Protein AF-A0AAU3GDW7-F1 (afdb_monomer_lite)

Structure (mmCIF, N/CA/C/O backbone):
data_AF-A0AAU3GDW7-F1
#
_entry.id   AF-A0AAU3GDW7-F1
#
loop_
_atom_site.group_PDB
_atom_site.id
_atom_site.type_symbol
_atom_site.label_atom_id
_atom_site.label_alt_id
_atom_site.label_comp_id
_atom_site.label_asym_id
_atom_site.label_entity_id
_atom_site.label_seq_id
_atom_site.pdbx_PDB_ins_code
_atom_site.Cartn_x
_atom_site.Cartn_y
_atom_site.Cartn_z
_atom_site.occupancy
_atom_site.B_iso_or_equiv
_atom_site.auth_seq_id
_atom_site.auth_comp_id
_atom_site.auth_asym_id
_atom_site.auth_atom_id
_atom_site.pdbx_PDB_model_num
ATOM 1 N N . MET A 1 1 ? 4.882 -75.148 -28.871 1.00 39.72 1 MET A N 1
ATOM 2 C CA . MET A 1 1 ? 6.216 -75.761 -29.083 1.00 39.72 1 MET A CA 1
ATOM 3 C C . MET A 1 1 ? 7.244 -74.827 -28.443 1.00 39.72 1 MET A C 1
ATOM 5 O O . MET A 1 1 ? 7.381 -73.715 -28.913 1.00 39.72 1 MET A O 1
ATOM 9 N N . LYS A 1 2 ? 7.607 -75.048 -27.170 1.00 41.12 2 LYS A N 1
ATOM 10 C CA . LYS A 1 2 ? 8.943 -75.480 -26.689 1.00 41.12 2 LYS A CA 1
ATOM 11 C C . LYS A 1 2 ? 10.146 -74.847 -27.413 1.00 41.12 2 LYS A C 1
ATOM 13 O O . LYS A 1 2 ? 10.332 -75.160 -28.585 1.00 41.12 2 LYS A O 1
ATOM 18 N N . ARG A 1 3 ? 10.985 -74.138 -26.629 1.00 43.62 3 ARG A N 1
ATOM 19 C CA . ARG A 1 3 ? 12.474 -74.015 -26.636 1.00 43.62 3 ARG A CA 1
ATOM 20 C C . ARG A 1 3 ? 12.885 -72.558 -26.359 1.00 43.62 3 ARG A C 1
ATOM 22 O O . ARG A 1 3 ? 12.271 -71.675 -26.928 1.00 43.62 3 ARG A O 1
ATOM 29 N N . THR A 1 4 ? 13.893 -72.183 -25.578 1.00 45.06 4 THR A N 1
ATOM 30 C CA . THR A 1 4 ? 14.819 -72.819 -24.627 1.00 45.06 4 THR A CA 1
ATOM 31 C C . THR A 1 4 ? 15.520 -71.643 -23.924 1.00 45.06 4 THR A C 1
ATOM 33 O O . THR A 1 4 ? 15.803 -70.631 -24.557 1.00 45.06 4 THR A O 1
ATOM 36 N N . THR A 1 5 ? 15.780 -71.781 -22.629 1.00 44.84 5 THR A N 1
ATOM 37 C CA . THR A 1 5 ? 16.524 -70.867 -21.750 1.00 44.84 5 THR A CA 1
ATOM 38 C C . THR A 1 5 ? 17.959 -70.591 -22.222 1.00 44.84 5 THR A C 1
ATOM 40 O O . THR A 1 5 ? 18.663 -71.531 -22.582 1.00 44.84 5 THR A O 1
ATOM 43 N N . ILE A 1 6 ? 18.437 -69.347 -22.086 1.00 54.12 6 ILE A N 1
ATOM 44 C CA . ILE A 1 6 ? 19.864 -69.040 -21.881 1.00 54.12 6 ILE A CA 1
ATOM 45 C C . ILE A 1 6 ? 19.987 -68.147 -20.644 1.00 54.12 6 ILE A C 1
ATOM 47 O O . ILE A 1 6 ? 19.405 -67.068 -20.572 1.00 54.12 6 ILE A O 1
ATOM 51 N N . VAL A 1 7 ? 20.738 -68.652 -19.666 1.00 46.91 7 VAL A N 1
ATOM 52 C CA . VAL A 1 7 ? 21.249 -67.935 -18.498 1.00 46.91 7 VAL A CA 1
ATOM 53 C C . VAL A 1 7 ? 22.547 -67.254 -18.920 1.00 46.91 7 VAL A C 1
ATOM 55 O O . VAL A 1 7 ? 23.447 -67.927 -19.417 1.00 46.91 7 VAL A O 1
ATOM 58 N N . MET A 1 8 ? 22.671 -65.950 -18.680 1.00 56.84 8 MET A N 1
ATOM 59 C CA . MET A 1 8 ? 23.966 -65.276 -18.660 1.00 56.84 8 MET A CA 1
ATOM 60 C C . MET A 1 8 ? 24.020 -64.368 -17.434 1.00 56.84 8 MET A C 1
ATOM 62 O O . MET A 1 8 ? 23.318 -63.365 -17.344 1.00 56.84 8 MET 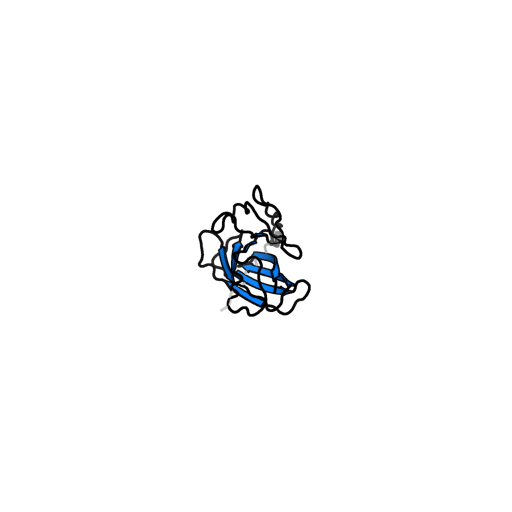A O 1
ATOM 66 N N . ALA A 1 9 ? 24.820 -64.795 -16.460 1.00 52.62 9 ALA A N 1
ATOM 67 C CA . ALA A 1 9 ? 25.168 -64.034 -15.275 1.00 52.62 9 ALA A CA 1
ATOM 68 C C . ALA A 1 9 ? 26.410 -63.186 -15.577 1.00 52.62 9 ALA A C 1
ATOM 70 O O . ALA A 1 9 ? 27.451 -63.730 -15.937 1.00 52.62 9 ALA A O 1
ATOM 71 N N . CYS A 1 10 ? 26.304 -61.874 -15.374 1.00 42.41 10 CYS A N 1
ATOM 72 C CA . CYS A 1 10 ? 27.439 -60.969 -15.224 1.00 42.41 10 CYS A CA 1
ATOM 73 C C . CYS A 1 10 ? 27.193 -60.105 -13.981 1.00 42.41 10 CYS A C 1
ATOM 75 O O . CYS A 1 10 ? 26.338 -59.224 -13.989 1.00 42.41 10 CYS A O 1
ATOM 77 N N . LEU A 1 11 ? 27.938 -60.379 -12.908 1.00 53.75 11 LEU A N 1
ATOM 78 C CA . LEU A 1 11 ? 28.176 -59.425 -11.825 1.00 53.75 11 LEU A CA 1
ATOM 79 C C . LEU A 1 11 ? 29.137 -58.348 -12.337 1.00 53.75 11 LEU A C 1
ATOM 81 O O . LEU A 1 11 ? 30.246 -58.729 -12.693 1.00 53.75 11 LEU A O 1
ATOM 85 N N . VAL A 1 12 ? 28.781 -57.058 -12.258 1.00 54.50 12 VAL A N 1
ATOM 86 C CA . VAL A 1 12 ? 29.719 -55.968 -11.911 1.00 54.50 12 VAL A CA 1
ATOM 87 C C . VAL A 1 12 ? 28.949 -54.809 -11.249 1.00 54.50 12 VAL A C 1
ATOM 89 O O . VAL A 1 12 ? 27.871 -54.416 -11.680 1.00 54.50 12 VAL A O 1
ATOM 92 N N . THR A 1 13 ? 29.538 -54.311 -10.167 1.00 57.62 13 THR A N 1
ATOM 93 C CA . THR A 1 13 ? 29.197 -53.199 -9.264 1.00 57.62 13 THR A CA 1
ATOM 94 C C . THR A 1 13 ? 29.062 -51.820 -9.927 1.00 57.62 13 THR A C 1
ATOM 96 O O . THR A 1 13 ? 29.908 -51.501 -10.756 1.00 57.62 13 THR A O 1
ATOM 99 N N . ALA A 1 14 ? 28.148 -50.953 -9.456 1.00 53.72 14 ALA A N 1
ATOM 100 C CA . ALA A 1 14 ? 28.343 -49.489 -9.438 1.00 53.72 14 ALA A CA 1
ATOM 101 C C . ALA A 1 14 ? 27.248 -48.730 -8.645 1.00 53.72 14 ALA A C 1
ATOM 103 O O . ALA A 1 14 ? 26.082 -48.733 -9.018 1.00 53.72 14 ALA A O 1
ATOM 104 N N . ALA A 1 15 ? 27.699 -48.086 -7.563 1.00 51.00 15 ALA A N 1
ATOM 105 C CA . ALA A 1 15 ? 27.324 -46.782 -7.002 1.00 51.00 15 ALA A CA 1
ATOM 106 C C . ALA A 1 15 ? 25.845 -46.354 -6.859 1.00 51.00 15 ALA A C 1
ATOM 108 O O . ALA A 1 15 ? 25.136 -46.068 -7.818 1.00 51.00 15 ALA A O 1
ATOM 109 N N . CYS A 1 16 ? 25.459 -46.123 -5.599 1.00 49.41 16 CYS A N 1
ATOM 110 C CA . CYS A 1 16 ? 24.369 -45.233 -5.214 1.00 49.41 16 CYS A CA 1
ATOM 111 C C . CYS A 1 16 ? 24.635 -43.810 -5.727 1.00 49.41 16 CYS A C 1
ATOM 113 O O . CYS A 1 16 ? 25.695 -43.240 -5.460 1.00 49.41 16 CYS A O 1
ATOM 115 N N . THR A 1 17 ? 23.658 -43.178 -6.369 1.00 56.94 17 THR A N 1
ATOM 116 C CA . THR A 1 17 ? 23.591 -41.712 -6.387 1.00 56.94 17 THR A CA 1
ATOM 117 C C . THR A 1 17 ? 22.130 -41.296 -6.366 1.00 56.94 17 THR A C 1
ATOM 119 O O . THR A 1 17 ? 21.453 -41.240 -7.387 1.00 56.94 17 THR A O 1
ATOM 122 N N . THR A 1 18 ? 21.615 -41.062 -5.163 1.00 62.34 18 THR A N 1
ATOM 123 C CA . THR A 1 18 ? 20.375 -40.314 -4.965 1.00 62.34 18 THR A CA 1
ATOM 124 C C . THR A 1 18 ? 20.647 -38.855 -5.336 1.00 62.34 18 THR A C 1
ATOM 126 O O . THR A 1 18 ? 21.546 -38.259 -4.736 1.00 62.34 18 THR A O 1
ATOM 129 N N . PRO A 1 19 ? 19.921 -38.251 -6.290 1.00 53.06 19 PRO A N 1
ATOM 130 C CA . PRO A 1 19 ? 20.005 -36.818 -6.501 1.00 53.06 19 PRO A CA 1
ATOM 131 C C . PRO A 1 19 ? 19.294 -36.129 -5.334 1.00 53.06 19 PRO A C 1
ATOM 133 O O . PRO A 1 19 ? 18.067 -36.108 -5.254 1.00 53.06 19 PRO A O 1
ATOM 136 N N . THR A 1 20 ? 20.072 -35.580 -4.405 1.00 51.97 20 THR A N 1
ATOM 137 C CA . THR A 1 20 ? 19.579 -34.575 -3.463 1.00 51.97 20 THR A CA 1
ATOM 138 C C . THR A 1 20 ? 19.279 -33.326 -4.282 1.00 51.97 20 THR A C 1
ATOM 140 O O . THR A 1 20 ? 20.183 -32.563 -4.614 1.00 51.97 20 THR A O 1
ATOM 143 N N . GLY A 1 21 ? 18.014 -33.155 -4.670 1.00 49.53 21 GLY A N 1
ATOM 144 C CA . GLY A 1 21 ? 17.516 -31.887 -5.186 1.00 49.53 21 GLY A CA 1
ATOM 145 C C . GLY A 1 21 ? 17.732 -30.828 -4.114 1.00 49.53 21 GLY A C 1
ATOM 146 O O . GLY A 1 21 ? 17.100 -30.874 -3.061 1.00 49.53 21 GLY A O 1
ATOM 147 N N . GLY A 1 22 ? 18.685 -29.931 -4.353 1.00 44.19 22 GLY A N 1
ATOM 148 C CA . GLY A 1 22 ? 18.908 -28.771 -3.510 1.00 44.19 22 GLY A CA 1
ATOM 149 C C . GLY A 1 22 ? 17.678 -27.880 -3.567 1.00 44.19 22 GLY A C 1
ATOM 150 O O . GLY A 1 22 ? 17.378 -27.294 -4.603 1.00 44.19 22 GLY A O 1
ATOM 151 N N . THR A 1 23 ? 16.963 -27.788 -2.453 1.00 48.97 23 THR A N 1
ATOM 152 C CA . THR A 1 23 ? 16.067 -26.670 -2.184 1.00 48.97 23 THR A CA 1
ATOM 153 C C . THR A 1 23 ? 16.944 -25.424 -2.086 1.00 48.97 23 THR A C 1
ATOM 155 O O . THR A 1 23 ? 17.602 -25.212 -1.067 1.00 48.97 23 THR A O 1
ATOM 158 N N . GLU A 1 24 ? 17.011 -24.625 -3.152 1.00 51.22 24 GLU A N 1
ATOM 159 C CA . GLU A 1 24 ? 17.528 -23.260 -3.066 1.00 51.22 24 GLU A CA 1
ATOM 160 C C . GLU A 1 24 ? 16.622 -22.485 -2.108 1.00 51.22 24 GLU A C 1
ATOM 162 O O . GLU A 1 24 ? 15.479 -22.147 -2.412 1.00 51.22 24 GLU A O 1
ATOM 167 N N . SER A 1 25 ? 17.128 -22.271 -0.896 1.00 64.69 25 SER A N 1
ATOM 168 C CA . SER A 1 25 ? 16.532 -21.353 0.064 1.00 64.69 25 SER A CA 1
ATOM 169 C C . SER A 1 25 ? 16.554 -19.951 -0.554 1.00 64.69 25 SER A C 1
ATOM 171 O O . SER A 1 25 ? 17.636 -19.508 -0.951 1.00 64.69 25 SER A O 1
ATOM 173 N N . PRO A 1 26 ? 15.422 -19.226 -0.627 1.00 53.41 26 PRO A N 1
ATOM 174 C CA . PRO A 1 26 ? 15.432 -17.847 -1.087 1.00 53.41 26 PRO A CA 1
ATOM 175 C C . PRO A 1 26 ? 16.379 -17.038 -0.197 1.00 53.41 26 PRO A C 1
ATOM 177 O O . PRO A 1 26 ? 16.262 -17.064 1.032 1.00 53.41 26 PRO A O 1
ATOM 180 N N . ALA A 1 27 ? 17.350 -16.360 -0.808 1.00 61.12 27 ALA A N 1
ATOM 181 C CA . ALA A 1 27 ? 18.222 -15.445 -0.090 1.00 61.12 27 ALA A CA 1
ATOM 182 C C . ALA A 1 27 ? 17.375 -14.312 0.527 1.00 61.12 27 ALA A C 1
ATOM 184 O O . ALA A 1 27 ? 16.446 -13.829 -0.127 1.00 61.12 27 ALA A O 1
ATOM 185 N N . PRO A 1 28 ? 17.672 -13.868 1.761 1.00 49.03 28 PRO A N 1
ATOM 186 C CA . PRO A 1 28 ? 16.981 -12.730 2.350 1.00 49.03 28 PRO A CA 1
ATOM 187 C C . PRO A 1 28 ? 17.207 -11.484 1.482 1.00 49.03 28 PRO A C 1
ATOM 189 O O . PRO A 1 28 ? 18.345 -11.131 1.165 1.00 49.03 28 PRO A O 1
ATOM 192 N N . ALA A 1 29 ? 16.116 -10.832 1.077 1.00 57.22 29 ALA A N 1
ATOM 193 C CA . ALA A 1 29 ? 16.173 -9.582 0.334 1.00 57.22 29 ALA A CA 1
ATOM 194 C C . ALA A 1 29 ? 16.854 -8.503 1.193 1.00 57.22 29 ALA A C 1
ATOM 196 O O . ALA A 1 29 ? 16.506 -8.311 2.359 1.00 57.22 29 ALA A O 1
ATOM 197 N N . LEU A 1 30 ? 17.843 -7.807 0.624 1.00 52.81 30 LEU A N 1
ATOM 198 C CA . LEU A 1 30 ? 18.465 -6.656 1.280 1.00 52.81 30 LEU A CA 1
ATOM 199 C C . LEU A 1 30 ? 17.416 -5.551 1.497 1.00 52.81 30 LEU A C 1
ATOM 201 O O . LEU A 1 30 ? 16.640 -5.280 0.569 1.00 52.81 30 LEU A O 1
ATOM 205 N N . PRO A 1 31 ? 17.428 -4.871 2.660 1.00 57.09 31 PRO A N 1
ATOM 206 C CA . PRO A 1 31 ? 16.509 -3.774 2.932 1.00 57.09 31 PRO A CA 1
ATOM 207 C C . PRO A 1 31 ? 16.672 -2.676 1.877 1.00 57.09 31 PRO A C 1
ATOM 209 O O . PRO A 1 31 ? 17.789 -2.300 1.509 1.00 57.09 31 PRO A O 1
ATOM 212 N N . ALA A 1 32 ? 15.551 -2.176 1.357 1.00 61.56 32 ALA A N 1
ATOM 213 C CA . ALA A 1 32 ? 15.560 -1.098 0.377 1.00 61.56 32 ALA A CA 1
ATOM 214 C C . ALA A 1 32 ? 16.162 0.177 0.992 1.00 61.56 32 ALA A C 1
ATOM 216 O O . ALA A 1 32 ? 15.743 0.630 2.055 1.00 61.56 32 ALA A O 1
ATOM 217 N N . THR A 1 33 ? 17.160 0.759 0.324 1.00 63.19 33 THR A N 1
ATOM 218 C CA . THR A 1 33 ? 17.766 2.023 0.756 1.00 63.19 33 THR A CA 1
ATOM 219 C C . THR A 1 33 ? 16.851 3.194 0.371 1.00 63.19 33 THR A C 1
ATOM 221 O O . THR A 1 33 ? 16.436 3.263 -0.791 1.00 63.19 33 THR A O 1
ATOM 224 N N . PRO A 1 34 ? 16.539 4.119 1.299 1.00 65.38 34 PRO A N 1
ATOM 225 C CA . PRO A 1 34 ? 15.810 5.345 0.983 1.00 65.38 34 PRO A CA 1
ATOM 226 C C . PRO A 1 34 ? 16.517 6.170 -0.099 1.00 65.38 34 PRO A C 1
ATOM 228 O O . PRO A 1 34 ? 17.746 6.150 -0.206 1.00 65.38 34 PRO A O 1
ATOM 231 N N . GLY A 1 35 ? 15.749 6.920 -0.891 1.00 71.81 35 GLY A N 1
ATOM 232 C CA . GLY A 1 35 ? 16.313 7.847 -1.870 1.00 71.81 35 GLY A CA 1
ATOM 233 C C . GLY A 1 35 ? 17.005 9.036 -1.197 1.00 71.81 35 GLY A C 1
ATOM 234 O O . GLY A 1 35 ? 16.700 9.400 -0.055 1.00 71.81 35 GLY A O 1
ATOM 235 N N . SER A 1 36 ? 17.946 9.663 -1.905 1.00 75.56 36 SER A N 1
ATOM 236 C CA . SER A 1 36 ? 18.646 10.860 -1.427 1.00 75.56 36 SER A CA 1
ATOM 237 C C . SER A 1 36 ? 17.657 11.947 -0.994 1.00 75.56 36 SER A C 1
ATOM 239 O O . SER A 1 36 ? 16.774 12.334 -1.757 1.00 75.56 36 SER A O 1
ATOM 241 N N . GLY A 1 37 ? 17.814 12.455 0.231 1.00 78.56 37 GLY A N 1
ATOM 242 C CA . GLY A 1 37 ? 16.941 13.496 0.783 1.00 78.56 37 GLY A CA 1
ATOM 243 C C . GLY A 1 37 ? 15.587 13.001 1.304 1.00 78.56 37 GLY A C 1
ATOM 244 O O . GLY A 1 37 ? 14.721 13.832 1.569 1.00 78.56 37 GLY A O 1
ATOM 245 N N . THR A 1 38 ? 15.388 11.684 1.459 1.00 86.19 38 THR A N 1
ATOM 246 C CA . THR A 1 38 ? 14.239 11.153 2.212 1.00 86.19 38 THR A CA 1
ATOM 247 C C . THR A 1 38 ? 14.351 11.558 3.676 1.00 86.19 38 THR A C 1
ATOM 249 O O . THR A 1 38 ? 15.390 11.347 4.302 1.00 86.19 38 THR A O 1
ATOM 252 N N . VAL A 1 39 ? 13.268 12.089 4.233 1.00 88.94 39 VAL A N 1
ATOM 253 C CA . VAL A 1 39 ? 13.142 12.371 5.665 1.00 88.94 39 VAL A CA 1
ATOM 254 C C . VAL A 1 39 ? 11.841 11.791 6.200 1.00 88.94 39 VAL A C 1
ATOM 256 O O . VAL A 1 39 ? 10.835 11.730 5.489 1.00 88.94 39 VAL A O 1
ATOM 259 N N . GLU A 1 40 ? 11.848 11.384 7.466 1.00 89.12 40 GLU A N 1
ATOM 260 C CA . GLU A 1 40 ? 10.604 11.094 8.174 1.00 89.12 40 GLU A CA 1
ATOM 261 C C . GLU A 1 40 ? 9.788 12.380 8.328 1.00 89.12 40 GLU A C 1
ATOM 263 O O . GLU A 1 40 ? 10.307 13.451 8.651 1.00 89.12 40 GLU A O 1
ATOM 268 N N . ALA A 1 41 ? 8.492 12.275 8.073 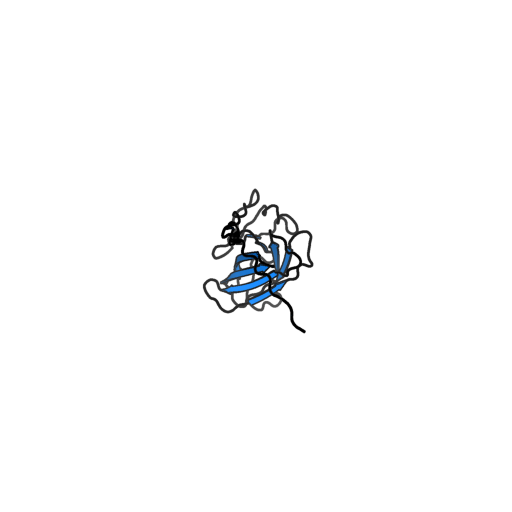1.00 87.19 41 ALA A N 1
ATOM 269 C CA . ALA A 1 41 ? 7.539 13.364 8.147 1.00 87.19 41 ALA A CA 1
ATOM 270 C C . ALA A 1 41 ? 6.476 13.061 9.212 1.00 87.19 41 ALA A C 1
ATOM 272 O O . ALA A 1 41 ? 6.241 11.915 9.584 1.00 87.19 41 ALA A O 1
ATOM 273 N N . GLN A 1 42 ? 5.783 14.095 9.693 1.00 84.00 42 GLN A N 1
ATOM 274 C CA . GLN A 1 42 ? 4.783 13.943 10.754 1.00 84.00 42 GLN A CA 1
ATOM 275 C C . GLN A 1 42 ? 3.632 13.013 10.346 1.00 84.00 42 GLN A C 1
ATOM 277 O O . GLN A 1 42 ? 2.843 13.348 9.461 1.00 84.00 42 GLN A O 1
ATOM 282 N N . GLY A 1 43 ? 3.484 11.878 11.018 1.00 88.25 43 GLY A N 1
ATOM 283 C CA . GLY A 1 43 ? 2.448 10.892 10.727 1.00 88.25 43 GLY A CA 1
ATOM 284 C C . GLY A 1 43 ? 3.008 9.478 10.781 1.00 88.25 43 GLY A C 1
ATOM 285 O O . GLY A 1 43 ? 4.045 9.243 11.391 1.00 88.25 43 GLY A O 1
ATOM 286 N N . GLY A 1 44 ? 2.308 8.549 10.138 1.00 91.31 44 GLY A N 1
ATOM 287 C CA . GLY A 1 44 ? 2.597 7.123 10.254 1.00 91.31 44 GLY A CA 1
ATOM 288 C C . GLY A 1 44 ? 2.003 6.520 11.519 1.00 91.31 44 GLY A C 1
ATOM 289 O O . GLY A 1 44 ? 1.399 7.208 12.351 1.00 91.31 44 GLY A O 1
ATOM 290 N N . CYS A 1 45 ? 2.125 5.208 11.628 1.00 95.88 45 CYS A N 1
ATOM 291 C CA . CYS A 1 45 ? 1.801 4.472 12.836 1.00 95.88 45 CYS A CA 1
ATOM 292 C C . CYS A 1 45 ? 2.520 3.129 12.832 1.00 95.88 45 CYS A C 1
ATOM 294 O O . CYS A 1 45 ? 3.032 2.691 11.804 1.00 95.88 45 CYS A O 1
ATOM 296 N N . GLY A 1 46 ? 2.538 2.484 13.997 1.00 94.25 46 GLY A N 1
ATOM 297 C CA . GLY A 1 46 ? 3.206 1.202 14.145 1.00 94.25 46 GLY A CA 1
ATOM 298 C C . GLY A 1 46 ? 4.673 1.299 13.749 1.00 94.25 46 GLY A C 1
ATOM 299 O O . GLY A 1 46 ? 5.366 2.201 14.218 1.00 94.25 46 GLY A O 1
ATOM 300 N N . ASP A 1 47 ? 5.107 0.393 12.879 1.00 91.81 47 ASP A N 1
ATOM 301 C CA . ASP A 1 47 ? 6.503 0.315 12.432 1.00 91.81 47 ASP A CA 1
ATOM 302 C C . ASP A 1 47 ? 6.732 1.020 11.081 1.00 91.81 47 ASP A C 1
ATOM 304 O O . ASP A 1 47 ? 7.797 0.897 10.478 1.00 91.81 47 ASP A O 1
ATOM 308 N N . THR A 1 48 ? 5.737 1.766 10.590 1.00 97.00 48 THR A N 1
ATOM 309 C CA . THR A 1 48 ? 5.778 2.434 9.286 1.00 97.00 48 THR A CA 1
ATOM 310 C C . THR A 1 48 ? 5.671 3.956 9.447 1.00 97.00 48 THR A C 1
ATOM 312 O O . THR A 1 48 ? 4.568 4.508 9.576 1.00 97.00 48 THR A O 1
ATOM 315 N N . PRO A 1 49 ? 6.805 4.680 9.413 1.00 96.00 49 PRO A N 1
ATOM 316 C CA . PRO A 1 49 ? 6.790 6.135 9.363 1.00 96.00 49 PRO A CA 1
ATOM 317 C C . PRO A 1 49 ? 6.302 6.621 7.993 1.00 96.00 49 PRO A C 1
ATOM 319 O O . PRO A 1 49 ? 6.572 6.010 6.958 1.00 96.00 49 PRO A O 1
ATOM 322 N N . VAL A 1 50 ? 5.624 7.771 7.970 1.00 97.00 50 VAL A N 1
ATOM 323 C CA . VAL A 1 50 ? 5.383 8.479 6.705 1.00 97.00 50 VAL A CA 1
ATOM 324 C C . VAL A 1 50 ? 6.641 9.249 6.338 1.00 97.00 50 VAL A C 1
ATOM 326 O O . VAL A 1 50 ? 7.182 9.995 7.148 1.00 97.00 50 VAL A O 1
ATOM 329 N N . GLN A 1 51 ? 7.071 9.113 5.095 1.00 96.44 51 GLN A N 1
ATOM 330 C CA . GLN A 1 51 ? 8.257 9.737 4.536 1.00 96.44 51 GLN A CA 1
ATOM 331 C C . GLN A 1 51 ? 7.884 10.854 3.553 1.00 96.44 51 GLN A C 1
ATOM 333 O O . GLN A 1 51 ? 6.789 10.893 2.981 1.00 96.44 51 GLN A O 1
ATOM 338 N N . ALA A 1 52 ? 8.803 11.799 3.385 1.00 93.69 52 ALA A N 1
ATOM 339 C CA . ALA A 1 52 ? 8.744 12.860 2.389 1.00 93.69 52 ALA A CA 1
ATOM 340 C C . ALA A 1 52 ? 10.115 13.027 1.719 1.00 93.69 52 ALA A C 1
ATOM 342 O O . ALA A 1 52 ? 11.138 12.610 2.264 1.00 93.69 52 ALA A O 1
ATOM 343 N N . GLY A 1 53 ? 10.139 13.667 0.549 1.00 91.38 53 GLY A N 1
ATOM 344 C CA . GLY A 1 53 ? 11.359 13.869 -0.232 1.00 91.38 53 GLY A CA 1
ATOM 345 C C . GLY A 1 53 ? 11.500 12.858 -1.367 1.00 91.38 53 GLY A C 1
ATOM 346 O O . GLY A 1 53 ? 10.508 12.487 -1.994 1.00 91.38 53 GLY A O 1
ATOM 347 N N . GLY A 1 54 ? 12.741 12.472 -1.669 1.00 92.56 54 GLY A N 1
ATOM 348 C CA . GLY A 1 54 ? 13.067 11.610 -2.803 1.00 92.56 54 GLY A CA 1
ATOM 349 C C . GLY A 1 54 ? 12.764 10.132 -2.527 1.00 92.56 54 GLY A C 1
ATOM 350 O O . GLY A 1 54 ? 13.496 9.533 -1.748 1.00 92.56 54 GLY A O 1
ATOM 351 N N . PRO A 1 55 ? 11.758 9.510 -3.163 1.00 94.50 55 PRO A N 1
ATOM 352 C CA . PRO A 1 55 ? 11.495 8.072 -3.030 1.00 94.50 55 PRO A CA 1
ATOM 353 C C . PRO A 1 55 ? 12.687 7.229 -3.531 1.00 94.50 55 PRO A C 1
ATOM 355 O O . PRO A 1 55 ? 13.556 7.736 -4.251 1.00 94.50 55 PRO A O 1
ATOM 358 N N . PRO A 1 56 ? 12.734 5.921 -3.220 1.00 94.25 56 PRO A N 1
ATOM 359 C CA . PRO A 1 56 ? 13.637 4.994 -3.894 1.00 94.25 56 PRO A CA 1
ATOM 360 C C . PRO A 1 56 ? 13.515 5.084 -5.422 1.00 94.25 56 PRO A C 1
ATOM 362 O O . PRO A 1 56 ? 12.421 5.266 -5.956 1.00 94.25 56 PRO A O 1
ATOM 365 N N . ALA A 1 57 ? 14.628 4.898 -6.138 1.00 93.88 57 ALA A N 1
ATOM 366 C CA . ALA A 1 57 ? 14.690 5.114 -7.589 1.00 93.88 57 ALA A CA 1
ATOM 367 C C . ALA A 1 57 ? 13.654 4.300 -8.392 1.00 93.88 57 ALA A C 1
ATOM 369 O O . ALA A 1 57 ? 13.104 4.802 -9.365 1.00 93.88 57 ALA A O 1
ATOM 370 N N . TRP A 1 58 ? 13.340 3.075 -7.957 1.00 94.00 58 TRP A N 1
ATOM 371 C CA . TRP A 1 58 ? 12.347 2.199 -8.597 1.00 94.00 58 TRP A CA 1
ATOM 372 C C . TRP A 1 58 ? 10.897 2.692 -8.456 1.00 94.00 58 TRP A C 1
ATOM 374 O O . TRP A 1 58 ? 10.015 2.207 -9.157 1.00 94.00 58 TRP A O 1
ATOM 384 N N . ALA A 1 59 ? 10.654 3.661 -7.572 1.00 95.62 59 ALA A N 1
ATOM 385 C CA . ALA A 1 59 ? 9.354 4.276 -7.333 1.00 95.62 59 ALA A CA 1
ATOM 386 C C . ALA A 1 59 ? 9.348 5.783 -7.634 1.00 95.62 59 ALA A C 1
ATOM 388 O O . ALA A 1 59 ? 8.426 6.477 -7.222 1.00 95.62 59 ALA A O 1
ATOM 389 N N . ALA A 1 60 ? 10.362 6.320 -8.319 1.00 93.75 60 ALA A N 1
ATOM 390 C CA . ALA A 1 60 ? 10.548 7.768 -8.462 1.00 93.75 60 ALA A CA 1
ATOM 391 C C . ALA A 1 60 ? 9.603 8.464 -9.458 1.00 93.75 60 ALA A C 1
ATOM 393 O O . ALA A 1 60 ? 9.572 9.694 -9.527 1.00 93.75 60 ALA A O 1
ATOM 394 N N . GLU A 1 61 ? 8.832 7.696 -10.222 1.00 91.75 61 GLU A N 1
ATOM 395 C CA . GLU A 1 61 ? 7.921 8.205 -11.245 1.00 91.75 61 GLU A CA 1
ATOM 396 C C . GLU A 1 61 ? 6.481 8.365 -10.712 1.00 91.75 61 GLU A C 1
ATOM 398 O O . GLU A 1 61 ? 6.181 8.061 -9.559 1.00 91.75 61 GLU A O 1
ATOM 403 N N . ASN A 1 62 ? 5.579 8.868 -11.562 1.00 93.38 62 ASN A N 1
ATOM 404 C CA . ASN A 1 62 ? 4.125 9.009 -11.362 1.00 93.38 62 ASN A CA 1
ATOM 405 C C . ASN A 1 62 ? 3.623 9.921 -10.221 1.00 93.38 62 ASN A C 1
ATOM 407 O O . ASN A 1 62 ? 2.540 10.489 -10.358 1.00 93.38 62 ASN A O 1
ATOM 411 N N . ALA A 1 63 ? 4.356 10.094 -9.119 1.00 93.31 63 ALA A N 1
ATOM 412 C CA . ALA A 1 63 ? 3.908 10.883 -7.966 1.00 93.31 63 ALA A CA 1
ATOM 413 C C . ALA A 1 63 ? 5.028 11.685 -7.257 1.00 93.31 63 ALA A C 1
ATOM 415 O O . ALA A 1 63 ? 5.070 11.710 -6.022 1.00 93.31 63 ALA A O 1
ATOM 416 N N . PRO A 1 64 ? 5.930 12.377 -7.986 1.00 89.25 64 PRO A N 1
ATOM 417 C CA . PRO A 1 64 ? 7.038 13.109 -7.372 1.00 89.25 64 PRO A CA 1
ATOM 418 C C . PRO A 1 64 ? 6.545 14.141 -6.347 1.00 89.25 64 PRO A C 1
ATOM 420 O O . PRO A 1 64 ? 5.558 14.841 -6.570 1.00 89.25 64 PRO A O 1
ATOM 423 N N . GLY A 1 65 ? 7.238 14.233 -5.209 1.00 91.12 65 GLY A N 1
ATOM 424 C CA . GLY A 1 65 ? 6.890 15.146 -4.112 1.00 91.12 65 GLY A CA 1
ATOM 425 C C . GLY A 1 65 ? 5.700 14.703 -3.251 1.00 91.12 65 GLY A C 1
ATOM 426 O O . GLY A 1 65 ? 5.410 15.351 -2.245 1.00 91.12 65 GLY A O 1
ATOM 427 N N . THR A 1 66 ? 5.033 13.599 -3.599 1.00 95.69 66 THR A N 1
ATOM 428 C CA . THR A 1 66 ? 3.961 13.023 -2.780 1.00 95.69 66 THR A CA 1
ATOM 429 C C . THR A 1 66 ? 4.563 12.301 -1.582 1.00 95.69 66 THR A C 1
ATOM 431 O O . THR A 1 66 ? 5.575 11.610 -1.700 1.00 95.69 66 THR A O 1
ATOM 434 N N . ARG A 1 67 ? 3.936 12.451 -0.412 1.00 96.69 67 ARG A N 1
ATOM 435 C CA . ARG A 1 67 ? 4.333 11.713 0.790 1.00 96.69 67 ARG A CA 1
ATOM 436 C C . ARG A 1 67 ? 4.066 10.229 0.596 1.00 96.69 67 ARG A C 1
ATOM 438 O O . ARG A 1 67 ? 3.084 9.847 -0.042 1.00 96.69 67 ARG A O 1
ATOM 445 N N . PHE A 1 68 ? 4.926 9.398 1.154 1.00 97.44 68 PHE A N 1
ATOM 446 C CA . PHE A 1 68 ? 4.852 7.963 0.938 1.00 97.44 68 PHE A CA 1
ATOM 447 C C . PHE A 1 68 ? 5.164 7.179 2.201 1.00 97.44 68 PHE A C 1
ATOM 449 O O . PHE A 1 68 ? 5.683 7.711 3.178 1.00 97.44 68 PHE A O 1
ATOM 456 N N . VAL A 1 69 ? 4.835 5.900 2.167 1.00 97.62 69 VAL A N 1
ATOM 457 C CA . VAL A 1 69 ? 5.274 4.903 3.139 1.00 97.62 69 VAL A CA 1
ATOM 458 C C . VAL A 1 69 ? 6.068 3.838 2.409 1.00 97.62 69 VAL A C 1
ATOM 460 O O . VAL A 1 69 ? 5.741 3.499 1.271 1.00 97.62 69 VAL A O 1
ATOM 463 N N . LEU A 1 70 ? 7.099 3.315 3.058 1.00 97.56 70 LEU A N 1
ATOM 464 C CA . LEU A 1 70 ? 7.852 2.167 2.575 1.00 97.56 70 LEU A CA 1
ATOM 465 C C . LEU A 1 70 ? 7.466 0.956 3.422 1.00 97.56 70 LEU A C 1
ATOM 467 O O . LEU A 1 70 ? 7.429 1.051 4.649 1.00 97.56 70 LEU A O 1
ATOM 471 N N . GLY A 1 71 ? 7.149 -0.150 2.758 1.00 97.69 71 GLY A N 1
ATOM 472 C CA . GLY A 1 71 ? 6.838 -1.406 3.418 1.00 97.69 71 GLY A CA 1
ATOM 473 C C . GLY A 1 71 ? 8.017 -1.953 4.207 1.00 97.69 71 GLY A C 1
ATOM 474 O O . GLY A 1 71 ? 9.179 -1.628 3.942 1.00 97.69 71 GLY A O 1
ATOM 475 N N . ARG A 1 72 ? 7.701 -2.762 5.216 1.00 97.00 72 ARG A N 1
ATOM 476 C CA . ARG A 1 72 ? 8.666 -3.326 6.158 1.00 97.00 72 ARG A CA 1
ATOM 477 C C . ARG A 1 72 ? 9.728 -4.157 5.445 1.00 97.00 72 ARG A C 1
ATOM 479 O O . ARG A 1 72 ? 10.893 -4.119 5.837 1.00 97.00 72 ARG A O 1
ATOM 486 N N . GLU A 1 73 ? 9.345 -4.882 4.399 1.00 95.94 73 GLU A N 1
ATOM 487 C CA . GLU A 1 73 ? 10.269 -5.673 3.588 1.00 95.94 73 GLU A CA 1
ATOM 488 C C . GLU A 1 73 ? 10.943 -4.841 2.472 1.00 95.94 73 GLU A C 1
ATOM 490 O O . GLU A 1 73 ? 11.902 -5.297 1.846 1.00 95.94 73 GLU A O 1
ATOM 495 N N . GLY A 1 74 ? 10.498 -3.600 2.238 1.00 96.31 74 GLY A N 1
ATOM 496 C CA . GLY A 1 74 ? 11.060 -2.680 1.242 1.00 96.31 74 GLY A CA 1
ATOM 497 C C . GLY A 1 74 ? 10.747 -3.060 -0.211 1.00 96.31 74 GLY A C 1
ATOM 498 O O . GLY A 1 74 ? 11.438 -2.621 -1.137 1.00 96.31 74 GLY A O 1
ATOM 499 N N . ASN A 1 75 ? 9.729 -3.892 -0.412 1.00 97.94 75 ASN A N 1
ATOM 500 C CA . ASN A 1 75 ? 9.252 -4.377 -1.701 1.00 97.94 75 ASN A CA 1
ATOM 501 C C . ASN A 1 75 ? 8.033 -3.602 -2.214 1.00 97.94 75 ASN A C 1
ATOM 503 O O . ASN A 1 75 ? 7.737 -3.691 -3.402 1.00 97.94 75 ASN A O 1
ATOM 507 N N . ALA A 1 76 ? 7.349 -2.845 -1.359 1.00 98.38 76 ALA A N 1
ATOM 508 C CA . ALA A 1 76 ? 6.209 -2.011 -1.694 1.00 98.38 76 ALA A CA 1
ATOM 509 C C . ALA A 1 76 ? 6.388 -0.586 -1.160 1.00 98.38 76 ALA A C 1
ATOM 511 O O . ALA A 1 76 ? 6.905 -0.363 -0.066 1.00 98.38 76 ALA A O 1
ATOM 512 N N . LEU A 1 77 ? 5.932 0.393 -1.935 1.00 98.31 77 LEU A N 1
ATOM 513 C CA . LEU A 1 77 ? 5.857 1.796 -1.541 1.00 98.31 77 LEU A CA 1
ATOM 514 C C . LEU A 1 77 ? 4.448 2.300 -1.816 1.00 98.31 77 LEU A C 1
ATOM 516 O O . LEU A 1 77 ? 3.924 2.106 -2.907 1.00 98.31 77 LEU A O 1
ATOM 520 N N . GLY A 1 78 ? 3.831 2.957 -0.842 1.00 98.00 78 GLY A N 1
ATOM 521 C CA . GLY A 1 78 ? 2.509 3.556 -0.998 1.00 98.00 78 GLY A CA 1
ATOM 522 C C . GLY A 1 78 ? 2.603 5.070 -1.050 1.00 98.00 78 GLY A C 1
ATOM 523 O O . GLY A 1 78 ? 2.882 5.688 -0.027 1.00 98.00 78 GLY A O 1
ATOM 524 N N . TYR A 1 79 ? 2.327 5.684 -2.200 1.00 97.88 79 TYR A N 1
ATOM 525 C CA . TYR A 1 79 ? 2.113 7.131 -2.262 1.00 97.88 79 TYR A CA 1
ATOM 526 C C . TYR A 1 79 ? 0.736 7.488 -1.724 1.00 97.88 79 TYR A C 1
ATOM 528 O O . TYR A 1 79 ? -0.281 6.998 -2.223 1.00 97.88 79 TYR A O 1
ATOM 536 N N . LEU A 1 80 ? 0.701 8.382 -0.742 1.00 96.38 80 LEU A N 1
ATOM 537 C CA . LEU A 1 80 ? -0.510 8.791 -0.046 1.00 96.38 80 LEU A CA 1
ATOM 538 C C . LEU A 1 80 ? -1.136 9.999 -0.756 1.00 96.38 80 LEU A C 1
ATOM 540 O O . LEU A 1 80 ? -0.835 11.149 -0.443 1.00 96.38 80 LEU A O 1
ATOM 544 N N . PHE A 1 81 ? -2.019 9.743 -1.725 1.00 93.56 81 PHE A N 1
ATOM 545 C CA . PHE A 1 81 ? -2.809 10.803 -2.373 1.00 93.56 81 PHE A CA 1
ATOM 546 C C . PHE A 1 81 ? -3.920 11.331 -1.459 1.00 93.56 81 PHE A C 1
ATOM 548 O O . PHE A 1 81 ? -4.357 12.471 -1.604 1.00 93.56 81 PHE A O 1
ATOM 555 N N . ALA A 1 82 ? -4.363 10.504 -0.512 1.00 89.81 82 ALA A N 1
ATOM 556 C CA . ALA A 1 82 ? -5.131 10.928 0.645 1.00 89.81 82 ALA A CA 1
ATOM 557 C C . ALA A 1 82 ? -4.218 10.924 1.884 1.00 89.81 82 ALA A C 1
ATOM 559 O O . ALA A 1 82 ? -3.845 9.864 2.378 1.00 89.81 82 ALA A O 1
ATOM 560 N N . ASP A 1 83 ? -3.868 12.110 2.388 1.00 87.50 83 ASP A N 1
ATOM 561 C CA . ASP A 1 83 ? -3.120 12.285 3.637 1.00 87.50 83 ASP A CA 1
ATOM 562 C C . ASP A 1 83 ? -3.736 13.442 4.457 1.00 87.50 83 ASP A C 1
ATOM 564 O O . ASP A 1 83 ? -3.696 14.594 4.014 1.00 87.50 83 ASP A O 1
ATOM 568 N N . PRO A 1 84 ? -4.356 13.178 5.626 1.00 90.38 84 PRO A N 1
ATOM 569 C CA . PRO A 1 84 ? -4.473 11.873 6.278 1.00 90.38 84 PRO A CA 1
ATOM 570 C C . PRO A 1 84 ? -5.514 10.956 5.615 1.00 90.38 84 PRO A C 1
ATOM 572 O O . PRO A 1 84 ? -6.525 11.429 5.088 1.00 90.38 84 PRO A O 1
ATOM 575 N N . LEU A 1 85 ? -5.309 9.641 5.748 1.00 93.31 85 LEU A N 1
ATOM 576 C CA . LEU A 1 85 ? -6.328 8.626 5.464 1.00 93.31 85 LEU A CA 1
ATOM 577 C C . LEU A 1 85 ? -7.471 8.724 6.491 1.00 93.31 85 LEU A C 1
ATOM 579 O O . LEU A 1 85 ? -7.243 9.056 7.660 1.00 93.31 85 LEU A O 1
ATOM 583 N N . ARG A 1 86 ? -8.709 8.446 6.070 1.00 92.69 86 ARG A N 1
ATOM 584 C CA . ARG A 1 86 ? -9.929 8.612 6.882 1.00 92.69 86 ARG A CA 1
ATOM 585 C C . ARG A 1 86 ? -10.739 7.328 6.954 1.00 92.69 86 ARG A C 1
ATOM 587 O O . ARG A 1 86 ? -11.053 6.735 5.930 1.00 92.69 86 ARG A O 1
ATOM 594 N N . ALA A 1 87 ? -11.085 6.905 8.158 1.00 92.19 87 ALA A N 1
ATOM 595 C CA . ALA A 1 87 ? -11.936 5.755 8.405 1.00 92.19 87 ALA A CA 1
ATOM 596 C C . ALA A 1 87 ? -13.426 6.091 8.250 1.00 92.19 87 ALA A C 1
ATOM 598 O O . ALA A 1 87 ? -13.845 7.248 8.300 1.00 92.19 87 ALA A O 1
ATOM 599 N N . GLY A 1 88 ? -14.232 5.037 8.153 1.00 86.00 88 GLY A N 1
ATOM 600 C CA . GLY A 1 88 ? -15.686 5.106 8.168 1.00 86.00 88 GLY A CA 1
ATOM 601 C C . GLY A 1 88 ? -16.310 5.400 6.803 1.00 86.00 88 GLY A C 1
ATOM 602 O O . GLY A 1 88 ? -15.645 5.513 5.777 1.00 86.00 88 GLY A O 1
ATOM 603 N N . LYS A 1 89 ? -17.642 5.519 6.791 1.00 66.12 89 LYS A N 1
ATOM 604 C CA . LYS A 1 89 ? -18.411 5.896 5.599 1.00 66.12 89 LYS A CA 1
ATOM 605 C C . LYS A 1 89 ? -18.439 7.413 5.454 1.00 66.12 89 LYS A C 1
ATOM 607 O O . LYS A 1 89 ? -19.465 8.039 5.720 1.00 66.12 89 LYS A O 1
ATOM 612 N N . ALA A 1 90 ? -17.330 8.024 5.046 1.00 58.28 90 ALA A N 1
ATOM 613 C CA . ALA A 1 90 ? -17.448 9.376 4.516 1.00 58.28 90 ALA A CA 1
ATOM 614 C C . ALA A 1 90 ? -18.376 9.344 3.279 1.00 58.28 90 ALA A C 1
ATOM 616 O O . ALA A 1 90 ? -18.601 8.301 2.662 1.00 58.28 90 ALA A O 1
ATOM 617 N N . THR A 1 91 ? -18.939 10.479 2.890 1.00 58.50 91 THR A N 1
ATOM 618 C CA . THR A 1 91 ? -19.711 10.581 1.641 1.00 58.50 91 THR A CA 1
ATOM 619 C C . THR A 1 91 ? -18.812 10.562 0.395 1.00 58.50 91 THR A C 1
ATOM 621 O O . THR A 1 91 ? -19.326 10.514 -0.717 1.00 58.50 91 THR A O 1
ATOM 624 N N . ASN A 1 92 ? -17.480 10.577 0.583 1.00 55.75 92 ASN A N 1
ATOM 625 C CA . ASN A 1 92 ? -16.461 10.441 -0.461 1.00 55.75 92 ASN A CA 1
ATOM 626 C C . ASN A 1 92 ? -15.064 10.001 0.076 1.00 55.75 92 ASN A C 1
ATOM 628 O O . ASN A 1 92 ? -14.095 10.745 -0.101 1.00 55.75 92 ASN A O 1
ATOM 632 N N . PRO A 1 93 ? -14.887 8.866 0.785 1.00 61.69 93 PRO A N 1
ATOM 633 C CA . PRO A 1 93 ? -13.561 8.365 1.081 1.00 61.69 93 PRO A CA 1
ATOM 634 C C . PRO A 1 93 ? -13.108 7.605 -0.161 1.00 61.69 93 PRO A C 1
ATOM 636 O O . PRO A 1 93 ? -13.576 6.519 -0.464 1.00 61.69 93 PRO A O 1
ATOM 639 N N . SER A 1 94 ? -12.221 8.218 -0.928 1.00 75.00 94 SER A N 1
ATOM 640 C CA . SER A 1 94 ? -11.281 7.440 -1.716 1.00 75.00 94 SER A CA 1
ATOM 641 C C . SER A 1 94 ? -9.954 7.629 -1.013 1.00 75.00 94 SER A C 1
ATOM 643 O O . SER A 1 94 ? -9.230 8.577 -1.323 1.00 75.00 94 SER A O 1
ATOM 645 N N . ASN A 1 95 ? -9.659 6.768 -0.035 1.00 90.75 95 ASN A N 1
ATO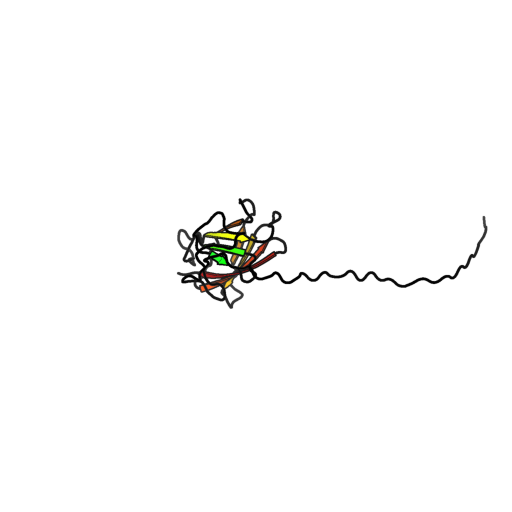M 646 C CA . ASN A 1 95 ? -8.335 6.664 0.576 1.00 90.75 95 ASN A CA 1
ATOM 647 C C . ASN A 1 95 ? -7.337 6.177 -0.476 1.00 90.75 95 ASN A C 1
ATOM 649 O O . ASN A 1 95 ? -6.979 5.000 -0.539 1.00 90.75 95 ASN A O 1
ATOM 653 N N . LYS A 1 96 ? -6.984 7.091 -1.383 1.00 93.62 96 LYS A N 1
ATOM 654 C CA . LYS A 1 96 ? -6.240 6.783 -2.588 1.00 93.62 96 LYS A CA 1
ATOM 655 C C . LYS A 1 96 ? -4.784 6.585 -2.222 1.00 93.62 96 LYS A C 1
ATOM 657 O O . LYS A 1 96 ? -4.124 7.506 -1.734 1.00 93.62 96 LYS A O 1
ATOM 662 N N . ILE A 1 97 ? -4.301 5.392 -2.523 1.00 96.81 97 ILE A N 1
ATOM 663 C CA . ILE A 1 97 ? -2.906 5.014 -2.374 1.00 96.81 97 ILE A CA 1
ATOM 664 C C . ILE A 1 97 ? -2.448 4.502 -3.734 1.00 96.81 97 ILE A C 1
ATOM 666 O O . ILE A 1 97 ? -3.111 3.660 -4.343 1.00 96.81 97 ILE A O 1
ATOM 670 N N . LEU A 1 98 ? -1.348 5.032 -4.255 1.00 97.69 98 LEU A N 1
ATOM 671 C CA . LEU A 1 98 ? -0.694 4.425 -5.411 1.00 97.69 98 LEU A CA 1
ATOM 672 C C . LEU A 1 98 ? 0.395 3.506 -4.882 1.00 97.69 98 LEU A C 1
ATOM 674 O O . LEU A 1 98 ? 1.408 3.986 -4.373 1.00 97.69 98 LEU A O 1
ATOM 678 N N . TRP A 1 99 ? 0.164 2.203 -4.987 1.00 98.44 99 TRP A N 1
ATOM 679 C CA . TRP A 1 99 ? 1.165 1.214 -4.626 1.00 98.44 99 TRP A CA 1
ATOM 680 C C . TRP A 1 99 ? 2.143 1.050 -5.774 1.00 98.44 99 TRP A C 1
ATOM 682 O O . TRP A 1 99 ? 1.742 0.742 -6.890 1.00 98.44 99 TRP A O 1
ATOM 692 N N . TYR A 1 100 ? 3.415 1.244 -5.490 1.00 98.31 100 TYR A N 1
ATOM 693 C CA . TYR A 1 100 ? 4.523 0.741 -6.274 1.00 98.31 100 TYR A CA 1
ATOM 694 C C . TYR A 1 100 ? 4.980 -0.579 -5.675 1.00 98.31 100 TYR A C 1
ATOM 696 O O . TYR A 1 100 ? 5.062 -0.698 -4.452 1.00 98.31 100 TYR A O 1
ATOM 704 N N . VAL A 1 101 ? 5.345 -1.533 -6.522 1.00 98.38 101 VAL A N 1
ATOM 705 C CA . VAL A 1 101 ? 6.071 -2.731 -6.107 1.00 98.38 101 VAL A CA 1
ATOM 706 C C . VAL A 1 101 ? 7.437 -2.767 -6.777 1.00 98.38 101 VAL A C 1
ATOM 708 O O . VAL A 1 101 ? 7.610 -2.346 -7.913 1.00 98.38 101 VAL A O 1
ATOM 711 N N . ARG A 1 102 ? 8.450 -3.217 -6.049 1.00 97.38 102 ARG A N 1
ATOM 712 C CA . ARG A 1 102 ? 9.832 -3.274 -6.533 1.00 97.38 102 ARG A CA 1
ATOM 713 C C . ARG A 1 102 ? 10.075 -4.484 -7.431 1.00 97.38 102 ARG A C 1
ATOM 715 O O . ARG A 1 102 ? 10.928 -4.435 -8.314 1.00 97.38 102 ARG A O 1
ATOM 722 N N . LEU A 1 103 ? 9.385 -5.582 -7.136 1.00 97.25 103 LEU A N 1
ATOM 723 C CA . LEU A 1 103 ? 9.524 -6.864 -7.821 1.00 97.25 103 LEU A CA 1
ATOM 724 C C . LEU A 1 103 ? 8.457 -6.980 -8.919 1.00 97.25 103 LEU A C 1
ATOM 726 O O . LEU A 1 103 ? 7.354 -6.470 -8.701 1.00 97.25 103 LEU A O 1
ATOM 730 N N . PRO A 1 104 ? 8.756 -7.645 -10.053 1.00 96.31 104 PRO A N 1
ATOM 731 C CA . PRO A 1 104 ? 7.845 -7.739 -11.191 1.00 96.31 104 PRO A CA 1
ATOM 732 C C . PRO A 1 104 ? 6.428 -8.168 -10.804 1.00 96.31 104 PRO A C 1
ATOM 734 O O . PRO A 1 104 ? 6.227 -9.028 -9.942 1.00 96.31 104 PRO A O 1
ATOM 737 N N . ARG A 1 105 ? 5.434 -7.552 -11.450 1.00 95.75 105 ARG A N 1
ATOM 738 C CA . ARG A 1 105 ? 4.021 -7.913 -11.271 1.00 95.75 105 ARG A CA 1
ATOM 739 C C . ARG A 1 105 ? 3.646 -9.176 -12.032 1.00 95.75 105 ARG A C 1
ATOM 741 O O . ARG A 1 105 ? 2.758 -9.887 -11.584 1.00 95.75 105 ARG A O 1
ATOM 748 N N . ASP A 1 106 ? 4.279 -9.425 -13.180 1.00 95.06 106 ASP A N 1
ATOM 749 C CA . ASP A 1 106 ? 4.035 -10.579 -14.061 1.00 95.06 106 ASP A CA 1
ATOM 750 C C . ASP A 1 106 ? 2.545 -10.872 -14.308 1.00 95.06 106 ASP A C 1
ATOM 752 O O . ASP A 1 106 ? 2.089 -12.012 -14.257 1.00 95.06 106 ASP A O 1
ATOM 756 N N . SER A 1 107 ? 1.769 -9.817 -14.564 1.00 95.12 107 SER A N 1
ATOM 757 C CA . SER A 1 107 ? 0.316 -9.891 -14.766 1.00 95.12 107 SER A CA 1
ATOM 758 C C . SER A 1 107 ? -0.517 -10.352 -13.570 1.00 95.12 107 SER A C 1
ATOM 760 O O . SER A 1 107 ? -1.674 -10.745 -13.719 1.00 95.12 107 SER A O 1
ATOM 762 N N . GLN A 1 108 ? 0.042 -10.257 -12.366 1.00 98.31 108 GLN A N 1
ATOM 763 C CA . GLN A 1 108 ? -0.652 -10.563 -11.126 1.00 98.31 108 GLN A CA 1
ATOM 764 C C . GLN A 1 108 ? -1.288 -9.306 -10.537 1.00 98.31 108 GLN A C 1
ATOM 766 O O . GLN A 1 108 ? -0.684 -8.242 -10.477 1.00 98.31 108 GLN A O 1
ATOM 771 N N . GLU A 1 109 ? -2.514 -9.447 -10.051 1.00 98.44 109 GLU A N 1
ATOM 772 C CA . GLU A 1 109 ? -3.185 -8.421 -9.257 1.00 98.44 109 GLU A CA 1
ATOM 773 C C . GLU A 1 109 ? -2.508 -8.220 -7.892 1.00 98.44 109 GLU A C 1
ATOM 775 O O . GLU A 1 109 ? -1.962 -9.156 -7.297 1.00 98.44 109 GLU A O 1
ATOM 780 N N . LEU A 1 110 ? -2.627 -7.008 -7.349 1.00 98.75 110 LEU A N 1
ATOM 781 C CA . LEU A 1 110 ? -2.310 -6.743 -5.952 1.00 98.75 110 LEU A CA 1
ATOM 782 C C . LEU A 1 110 ? -3.499 -7.148 -5.089 1.00 98.75 110 LEU A C 1
ATOM 784 O O . LEU A 1 110 ? -4.597 -6.610 -5.239 1.00 98.75 110 LEU A O 1
ATOM 788 N N . ARG A 1 111 ? -3.271 -8.041 -4.132 1.00 98.75 111 ARG A N 1
ATOM 789 C CA . ARG A 1 111 ? -4.237 -8.407 -3.097 1.00 98.75 111 ARG A CA 1
ATOM 790 C C . ARG A 1 111 ? -3.840 -7.753 -1.785 1.00 98.75 111 ARG A C 1
ATOM 792 O O . ARG A 1 111 ? -2.689 -7.841 -1.364 1.00 98.75 111 ARG A O 1
ATOM 799 N N . VAL A 1 112 ? -4.817 -7.125 -1.145 1.00 98.62 112 VAL A N 1
ATOM 800 C CA . VAL A 1 112 ? -4.664 -6.450 0.143 1.00 98.62 112 VAL A CA 1
ATOM 801 C C . VAL A 1 112 ? -5.549 -7.138 1.169 1.00 98.62 112 VAL A C 1
ATOM 803 O O . VAL A 1 112 ? -6.751 -7.296 0.939 1.00 98.62 112 VAL A O 1
ATOM 806 N N . ALA A 1 113 ? -4.971 -7.503 2.309 1.00 98.38 113 ALA A N 1
ATOM 807 C CA . ALA A 1 113 ? -5.700 -7.847 3.522 1.00 98.38 113 ALA A CA 1
ATOM 808 C C . ALA A 1 113 ? -5.298 -6.863 4.625 1.00 98.38 113 ALA A C 1
ATOM 810 O O . ALA A 1 113 ? -4.132 -6.787 4.994 1.00 98.38 113 ALA A O 1
ATOM 811 N N . ALA A 1 114 ? -6.255 -6.087 5.129 1.00 97.94 114 ALA A N 1
ATOM 812 C CA . ALA A 1 114 ? -6.015 -5.091 6.164 1.00 97.94 114 ALA A CA 1
ATOM 813 C C . ALA A 1 114 ? -6.796 -5.422 7.436 1.00 97.94 114 ALA A C 1
ATOM 815 O O . ALA A 1 114 ? -7.989 -5.726 7.372 1.00 97.94 114 ALA A O 1
ATOM 816 N N . HIS A 1 115 ? -6.142 -5.330 8.589 1.00 98.12 115 HIS A N 1
ATOM 817 C CA . HIS A 1 115 ? -6.749 -5.534 9.905 1.00 98.12 115 HIS A CA 1
ATOM 818 C C . HIS A 1 115 ? -6.202 -4.508 10.915 1.00 98.12 115 HIS A C 1
ATOM 820 O O . HIS A 1 115 ? -5.134 -3.934 10.680 1.00 98.12 115 HIS A O 1
ATOM 826 N N . PRO A 1 116 ? -6.897 -4.220 12.032 1.00 98.00 116 PRO A N 1
ATOM 827 C CA . PRO A 1 116 ? -6.360 -3.315 13.041 1.00 98.00 116 PRO A CA 1
ATOM 828 C C . PRO A 1 116 ? -5.031 -3.848 13.587 1.00 98.00 116 PRO A C 1
ATOM 830 O O . PRO A 1 116 ? -4.870 -5.050 13.812 1.00 98.00 116 PRO A O 1
ATOM 833 N N . ARG A 1 117 ? -4.060 -2.970 13.835 1.00 96.50 117 ARG A N 1
ATOM 834 C CA . ARG A 1 117 ? -2.768 -3.389 14.386 1.00 96.50 117 ARG A CA 1
ATOM 835 C C . ARG A 1 117 ? -2.976 -4.016 15.766 1.00 96.50 117 ARG A C 1
ATOM 837 O O . ARG A 1 117 ? -3.573 -3.404 16.650 1.00 96.50 117 ARG A O 1
ATOM 844 N N . GLY A 1 118 ? -2.476 -5.237 15.950 1.00 94.31 118 GLY A N 1
ATOM 845 C CA . GLY A 1 118 ? -2.660 -6.012 17.183 1.00 94.31 118 GLY A CA 1
ATOM 846 C C . GLY A 1 118 ? -3.992 -6.768 17.287 1.00 94.31 118 GLY A C 1
ATOM 847 O O . GLY A 1 118 ? -4.255 -7.361 18.331 1.00 94.31 118 GLY A O 1
ATOM 848 N N . ALA A 1 119 ? -4.819 -6.783 16.236 1.00 94.00 119 ALA A N 1
ATOM 849 C CA . ALA A 1 119 ? -6.034 -7.593 16.170 1.00 94.00 119 ALA A CA 1
ATOM 850 C C . ALA A 1 119 ? -6.212 -8.218 14.779 1.00 94.00 119 ALA A C 1
ATOM 852 O O . ALA A 1 119 ? -6.057 -7.552 13.767 1.00 94.00 119 ALA A O 1
ATOM 853 N N . GLU A 1 120 ? -6.622 -9.483 14.705 1.00 89.44 120 GLU A N 1
ATOM 854 C CA . GLU A 1 120 ? -6.850 -10.165 13.417 1.00 89.44 120 GLU A CA 1
ATOM 855 C C . GLU A 1 120 ? -8.197 -9.810 12.764 1.00 89.44 120 GLU A C 1
ATOM 857 O O . GLU A 1 120 ? -8.514 -10.290 11.676 1.00 89.44 120 GLU A O 1
ATOM 862 N N . ARG A 1 121 ? -9.053 -9.029 13.438 1.00 94.06 121 ARG A N 1
ATOM 863 C CA . ARG A 1 121 ? -10.394 -8.680 12.952 1.00 94.06 121 ARG A CA 1
ATOM 864 C C . ARG A 1 121 ? -10.792 -7.246 13.310 1.00 94.06 121 ARG A C 1
ATOM 866 O O . ARG A 1 121 ? -10.389 -6.764 14.367 1.00 94.06 121 ARG A O 1
ATOM 873 N N . PRO A 1 122 ? -11.659 -6.619 12.492 1.00 95.06 122 PRO A N 1
ATOM 874 C CA . PRO A 1 122 ? -12.180 -7.133 11.216 1.00 95.06 122 PRO A CA 1
ATOM 875 C C . PRO A 1 122 ? -11.107 -7.132 10.113 1.00 95.06 122 PRO A C 1
ATOM 877 O O . PRO A 1 122 ? -10.134 -6.396 10.205 1.00 95.06 122 PRO A O 1
ATOM 880 N N . VAL A 1 123 ? -11.287 -7.960 9.076 1.00 97.19 123 VAL A N 1
ATOM 881 C CA . VAL A 1 123 ? -10.388 -7.984 7.908 1.00 97.19 123 VAL A CA 1
ATOM 882 C C . VAL A 1 123 ? -11.081 -7.329 6.722 1.00 97.19 123 VAL A C 1
ATOM 884 O O . VAL A 1 123 ? -12.105 -7.829 6.249 1.00 97.19 123 VAL A O 1
ATOM 887 N N . VAL A 1 124 ? -10.500 -6.248 6.216 1.00 96.00 124 VAL A N 1
ATOM 888 C CA . VAL A 1 124 ? -10.856 -5.639 4.934 1.00 96.00 124 VAL A CA 1
ATOM 889 C C . VAL A 1 124 ? -10.028 -6.310 3.846 1.00 96.00 124 VAL A C 1
ATOM 891 O O . VAL A 1 124 ? -8.814 -6.435 3.982 1.00 96.00 124 VAL A O 1
ATOM 894 N N . ARG A 1 125 ? -10.671 -6.758 2.764 1.00 97.56 125 ARG A N 1
ATOM 895 C CA . ARG A 1 125 ? -9.981 -7.317 1.595 1.00 97.56 125 ARG A CA 1
ATOM 896 C C . ARG A 1 125 ? -10.262 -6.471 0.369 1.00 97.56 125 ARG A C 1
ATOM 898 O O . ARG A 1 125 ? -11.413 -6.119 0.125 1.00 97.56 125 ARG A O 1
ATOM 905 N N . ALA A 1 126 ? -9.218 -6.189 -0.396 1.00 96.50 126 ALA A N 1
ATOM 906 C CA . ALA A 1 126 ? -9.310 -5.479 -1.661 1.00 96.50 126 ALA A CA 1
ATOM 907 C C . ALA A 1 126 ? -8.364 -6.101 -2.690 1.00 9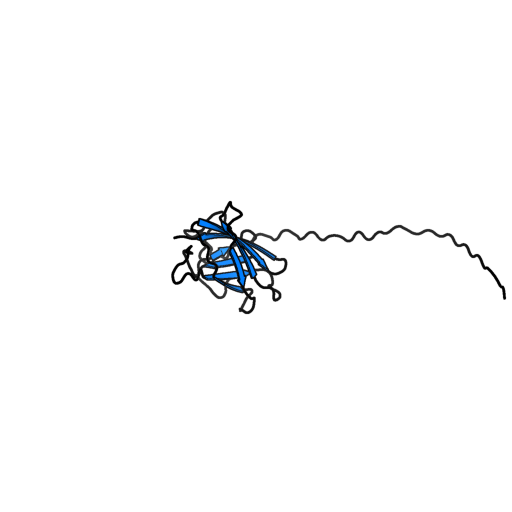6.50 126 ALA A C 1
ATOM 909 O O . ALA A 1 126 ? -7.413 -6.810 -2.347 1.00 96.50 126 ALA A O 1
ATOM 910 N N . THR A 1 127 ? -8.647 -5.860 -3.964 1.00 98.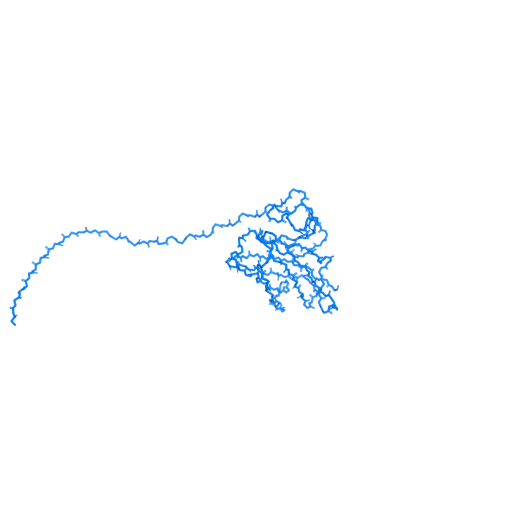19 127 THR A N 1
ATOM 911 C CA . THR A 1 127 ? -7.850 -6.383 -5.070 1.00 98.19 127 THR A CA 1
ATOM 912 C C . THR A 1 127 ? -7.777 -5.346 -6.177 1.00 98.19 127 THR A C 1
ATOM 914 O O . THR A 1 127 ? -8.792 -4.729 -6.503 1.00 98.19 127 THR A O 1
ATOM 917 N N . PHE A 1 128 ? -6.582 -5.137 -6.725 1.00 98.00 128 PHE A N 1
ATOM 918 C CA . PHE A 1 128 ? -6.312 -4.094 -7.711 1.00 98.00 128 PHE A CA 1
ATOM 919 C C . PHE A 1 128 ? -5.597 -4.682 -8.936 1.00 98.00 128 PHE A C 1
ATOM 921 O O . PHE A 1 128 ? -4.600 -5.387 -8.768 1.00 98.00 128 PHE A O 1
ATOM 928 N N . PRO A 1 129 ? -6.084 -4.406 -10.159 1.00 97.88 129 PRO A N 1
ATOM 929 C CA . PRO A 1 129 ? -5.511 -4.964 -11.380 1.00 97.88 129 PRO A CA 1
ATOM 930 C C . PRO A 1 129 ? -4.156 -4.330 -11.722 1.00 97.88 129 PRO A C 1
ATOM 932 O O . PRO A 1 129 ? -3.903 -3.167 -11.408 1.00 97.88 129 PRO A O 1
ATOM 935 N N . ASP A 1 130 ? -3.325 -5.058 -12.462 1.00 96.06 130 ASP A N 1
ATOM 936 C CA . ASP A 1 130 ? -2.005 -4.633 -12.944 1.00 96.06 130 ASP A CA 1
ATOM 937 C C . ASP A 1 130 ? -2.068 -3.815 -14.260 1.00 96.06 130 ASP A C 1
ATOM 939 O O . ASP A 1 130 ? -1.061 -3.530 -14.902 1.00 96.06 130 ASP A O 1
ATOM 943 N N . GLY A 1 131 ? -3.250 -3.378 -14.691 1.00 93.81 131 GLY A N 1
ATOM 944 C CA . GLY A 1 131 ? -3.440 -2.697 -15.981 1.00 93.81 131 GLY A CA 1
ATOM 945 C C . GLY A 1 131 ? -2.914 -1.254 -16.066 1.00 93.81 131 GLY A C 1
ATOM 946 O O . GLY A 1 131 ? -3.279 -0.535 -16.992 1.00 93.81 131 GLY A O 1
ATOM 947 N N . SER A 1 132 ? -2.129 -0.790 -15.090 1.00 94.75 132 SER A N 1
ATOM 948 C CA . SER A 1 132 ? -1.632 0.593 -14.995 1.00 94.75 132 SER A CA 1
ATOM 949 C C . SER A 1 132 ? -0.116 0.678 -15.152 1.00 94.75 132 SER A C 1
ATOM 951 O O . SER A 1 132 ? 0.596 -0.231 -14.735 1.00 94.75 132 SER A O 1
ATOM 953 N N . GLY A 1 133 ? 0.363 1.792 -15.714 1.00 91.94 133 GLY A N 1
ATOM 954 C CA . GLY A 1 133 ? 1.781 2.098 -15.909 1.00 91.94 133 GLY A CA 1
ATOM 955 C C . GLY A 1 133 ? 2.003 3.563 -16.325 1.00 91.94 133 GLY A C 1
ATOM 956 O O . GLY A 1 133 ? 1.018 4.292 -16.491 1.00 91.94 133 GLY A O 1
ATOM 957 N N . PRO A 1 134 ? 3.263 4.004 -16.512 1.00 91.62 134 PRO A N 1
ATOM 958 C CA . PRO A 1 134 ? 4.504 3.215 -16.472 1.00 91.62 134 PRO A CA 1
ATOM 959 C C . PRO A 1 134 ? 4.890 2.729 -15.064 1.00 91.62 134 PRO A C 1
ATOM 961 O O . PRO A 1 134 ? 4.412 3.263 -14.063 1.00 91.62 134 PRO A O 1
ATOM 964 N N . GLY A 1 135 ? 5.769 1.724 -15.005 1.00 91.19 135 GLY A N 1
ATOM 965 C CA . GLY A 1 135 ? 6.261 1.117 -13.765 1.00 91.19 135 GLY A CA 1
ATOM 966 C C . GLY A 1 135 ? 5.367 0.010 -13.199 1.00 91.19 135 GLY A C 1
ATOM 967 O O . GLY A 1 135 ? 4.283 -0.276 -13.705 1.00 91.19 135 GLY A O 1
ATOM 968 N N . GLU A 1 136 ? 5.838 -0.606 -12.120 1.00 96.88 136 GLU A N 1
ATOM 969 C CA . GLU A 1 136 ? 5.153 -1.702 -11.436 1.00 96.88 136 GLU A CA 1
ATOM 970 C C . GLU A 1 136 ? 4.162 -1.149 -10.398 1.00 96.88 136 GLU A C 1
ATOM 972 O O . GLU A 1 136 ? 4.429 -1.136 -9.195 1.00 96.88 136 GLU A O 1
ATOM 977 N N . ILE A 1 137 ? 3.028 -0.621 -10.874 1.00 98.00 137 ILE A N 1
ATOM 978 C CA . ILE A 1 137 ? 2.083 0.141 -10.041 1.00 98.00 137 ILE A CA 1
ATOM 979 C C . ILE A 1 137 ? 0.681 -0.464 -9.935 1.00 98.00 137 ILE A C 1
ATOM 981 O O . ILE A 1 137 ? 0.195 -1.112 -10.859 1.00 98.00 137 ILE A O 1
ATOM 985 N N . TYR A 1 138 ? -0.010 -0.146 -8.841 1.00 98.38 138 TYR A N 1
ATOM 986 C CA . TYR A 1 138 ? -1.428 -0.416 -8.616 1.00 98.38 138 TYR A CA 1
ATOM 987 C C . TYR A 1 138 ? -2.118 0.831 -8.044 1.00 98.38 138 TYR A C 1
ATOM 989 O O . TYR A 1 138 ? -1.971 1.147 -6.856 1.00 98.38 138 TYR A O 1
ATOM 997 N N . PRO A 1 139 ? -2.887 1.575 -8.858 1.00 96.62 139 PRO A N 1
ATOM 998 C CA . PRO A 1 139 ? -3.802 2.582 -8.345 1.00 96.62 139 PRO A CA 1
ATOM 999 C C . PRO A 1 139 ? -4.851 1.916 -7.455 1.00 96.62 139 PRO A C 1
ATOM 1001 O O . PRO A 1 139 ? -5.549 1.001 -7.890 1.00 96.62 139 PRO A O 1
ATOM 1004 N N . SER A 1 140 ? -4.972 2.377 -6.213 1.00 94.31 140 SER A N 1
ATOM 1005 C CA . SER A 1 140 ? -5.856 1.754 -5.233 1.00 94.31 140 SER A CA 1
ATOM 1006 C C . SER A 1 140 ? -6.668 2.769 -4.438 1.00 94.31 140 SER A C 1
ATOM 1008 O O . SER A 1 140 ? -6.303 3.943 -4.328 1.00 94.31 140 SER A O 1
ATOM 1010 N N . ALA A 1 141 ? -7.768 2.284 -3.872 1.00 91.69 141 ALA A N 1
ATOM 1011 C CA . ALA A 1 141 ? -8.525 2.946 -2.826 1.00 91.69 141 ALA A CA 1
ATOM 1012 C C . ALA A 1 141 ? -8.934 1.877 -1.810 1.00 91.69 141 ALA A C 1
ATOM 1014 O O . ALA A 1 141 ? -9.646 0.936 -2.164 1.00 91.69 141 ALA A O 1
ATOM 1015 N N . THR A 1 142 ? -8.461 2.008 -0.572 1.00 91.50 142 THR A N 1
ATOM 1016 C CA . THR A 1 142 ? -8.784 1.056 0.497 1.00 91.50 142 THR A CA 1
ATOM 1017 C C . THR A 1 142 ? -9.323 1.813 1.694 1.00 91.50 142 THR A C 1
ATOM 1019 O O . THR A 1 142 ? -8.598 2.569 2.338 1.00 91.50 142 THR A O 1
ATOM 1022 N N . ASP A 1 143 ? -10.594 1.597 2.010 1.00 92.38 143 ASP A N 1
ATOM 1023 C CA . ASP A 1 143 ? -11.242 2.188 3.175 1.00 92.38 143 ASP A CA 1
ATOM 1024 C C . ASP A 1 143 ? -11.335 1.170 4.308 1.00 92.38 143 ASP A C 1
ATOM 1026 O O . ASP A 1 143 ? -11.536 -0.023 4.082 1.00 92.38 143 ASP A O 1
ATOM 1030 N N . VAL A 1 144 ? -11.229 1.654 5.543 1.00 93.44 144 VAL A N 1
ATOM 1031 C CA . VAL A 1 144 ? -11.368 0.834 6.751 1.00 93.44 144 VAL A CA 1
ATOM 1032 C C . VAL A 1 144 ? -12.506 1.375 7.622 1.00 93.44 144 VAL A C 1
ATOM 1034 O O . VAL A 1 144 ? -12.778 2.580 7.609 1.00 93.44 144 VAL A O 1
ATOM 1037 N N . PRO A 1 145 ? -13.211 0.516 8.378 1.00 92.94 145 PRO A N 1
ATOM 1038 C CA . PRO A 1 145 ? -14.410 0.923 9.110 1.00 92.94 145 PRO A CA 1
ATOM 1039 C C . PRO A 1 145 ? -14.118 1.811 10.323 1.00 92.94 145 PRO A C 1
ATOM 1041 O O . PRO A 1 145 ? -14.954 2.640 10.678 1.00 92.94 145 PRO A O 1
ATOM 1044 N N . GLU A 1 146 ? -12.954 1.647 10.954 1.00 93.50 146 GLU A N 1
ATOM 1045 C CA . GLU A 1 146 ? -12.640 2.263 12.244 1.00 93.50 146 GLU A CA 1
ATOM 1046 C C . GLU A 1 146 ? -11.313 3.026 12.201 1.00 93.50 146 GLU A C 1
ATOM 1048 O O . GLU A 1 146 ? -10.360 2.576 11.561 1.00 93.50 146 GLU A O 1
ATOM 1053 N N . PRO A 1 147 ? -11.222 4.187 12.872 1.00 94.75 147 PRO A N 1
ATOM 1054 C CA . PRO A 1 147 ? -9.968 4.917 12.976 1.00 94.75 147 PRO A CA 1
ATOM 1055 C C . PRO A 1 147 ? -8.960 4.119 13.805 1.00 94.75 147 PRO A C 1
ATOM 1057 O O . PRO A 1 147 ? -9.326 3.408 14.738 1.00 94.75 147 PRO A O 1
ATOM 1060 N N . GLY A 1 148 ? -7.680 4.295 13.512 1.00 96.06 148 GLY A N 1
ATOM 1061 C CA . GLY A 1 148 ? -6.601 3.614 14.212 1.00 96.06 148 GLY A CA 1
ATOM 1062 C C . GLY A 1 148 ? -5.449 3.268 13.288 1.00 96.06 148 GLY A C 1
ATOM 1063 O O . GLY A 1 148 ? -5.427 3.654 12.119 1.00 96.06 148 GLY A O 1
ATOM 1064 N N . CYS A 1 149 ? -4.480 2.549 13.842 1.00 97.75 149 CYS A N 1
ATOM 1065 C CA . CYS A 1 149 ? -3.411 1.959 13.055 1.00 97.75 149 CYS A CA 1
ATOM 1066 C C . CYS A 1 149 ? -3.879 0.619 12.493 1.00 97.75 149 CYS A C 1
ATOM 1068 O O . CYS A 1 149 ? -4.392 -0.212 13.245 1.00 97.75 149 CYS A O 1
ATOM 1070 N N . TRP A 1 150 ? -3.701 0.423 11.195 1.00 98.06 150 TRP A N 1
ATOM 1071 C CA . TRP A 1 150 ? -4.093 -0.782 10.478 1.00 98.06 150 TRP A CA 1
ATOM 1072 C C . TRP A 1 150 ? -2.880 -1.397 9.802 1.00 98.06 150 TRP A C 1
ATOM 1074 O O . TRP A 1 150 ? -2.153 -0.694 9.109 1.00 98.06 150 TRP A O 1
ATOM 1084 N N . THR A 1 151 ? -2.697 -2.698 9.976 1.00 98.38 151 THR A N 1
ATOM 1085 C CA . THR A 1 151 ? -1.673 -3.471 9.280 1.00 98.38 151 THR A CA 1
ATOM 1086 C C . THR A 1 151 ? -2.242 -3.940 7.949 1.00 98.38 151 THR A C 1
ATOM 1088 O O . THR A 1 151 ? -3.329 -4.517 7.902 1.00 98.38 151 THR A O 1
ATOM 1091 N N . PHE A 1 152 ? -1.526 -3.642 6.871 1.00 98.38 152 PHE A N 1
ATOM 1092 C CA . PHE A 1 152 ? -1.846 -4.004 5.497 1.00 98.38 152 PHE A CA 1
ATOM 1093 C C . PHE A 1 152 ? -0.859 -5.063 5.033 1.00 98.38 152 PHE A C 1
ATOM 1095 O O . PHE A 1 152 ? 0.321 -4.773 4.851 1.00 98.38 152 PHE A O 1
ATOM 1102 N N . GLU A 1 153 ? -1.358 -6.267 4.797 1.00 98.50 153 GLU A N 1
ATOM 1103 C CA . GLU A 1 153 ? -0.637 -7.331 4.114 1.00 98.50 153 GLU A CA 1
ATOM 1104 C C . GLU A 1 153 ? -0.866 -7.184 2.607 1.00 98.50 153 GLU A C 1
ATOM 1106 O O . GLU A 1 153 ? -2.002 -7.250 2.119 1.00 98.50 153 GLU A O 1
ATOM 1111 N N . LEU A 1 154 ? 0.218 -6.950 1.873 1.00 98.75 154 LEU A N 1
ATOM 1112 C CA . LEU A 1 154 ? 0.234 -6.764 0.428 1.00 98.75 154 LEU A CA 1
ATOM 1113 C C . LEU A 1 154 ? 0.805 -8.020 -0.217 1.00 98.75 154 LEU A C 1
ATOM 1115 O O . LEU A 1 154 ? 1.868 -8.483 0.185 1.00 98.75 154 LEU A O 1
ATOM 1119 N N . THR A 1 155 ? 0.133 -8.560 -1.232 1.00 98.75 155 THR A N 1
ATOM 1120 C CA . THR A 1 155 ? 0.623 -9.729 -1.979 1.00 98.75 155 THR A CA 1
ATOM 1121 C C . THR A 1 155 ? 0.385 -9.576 -3.477 1.00 98.75 155 THR A C 1
ATOM 1123 O O . THR A 1 155 ? -0.681 -9.125 -3.894 1.00 98.75 155 THR A O 1
ATOM 1126 N N . TRP A 1 156 ? 1.372 -9.950 -4.291 1.00 98.56 156 TRP A N 1
ATOM 1127 C CA . TRP A 1 156 ? 1.267 -10.041 -5.752 1.00 98.56 156 TRP A CA 1
ATOM 1128 C C . TRP A 1 156 ? 2.135 -11.206 -6.234 1.00 98.56 156 TRP A C 1
ATOM 1130 O O . TRP A 1 156 ? 3.321 -11.290 -5.919 1.00 98.56 156 TRP A O 1
ATOM 1140 N N . GLY A 1 157 ? 1.541 -12.165 -6.944 1.00 96.62 157 GLY A N 1
ATOM 1141 C CA . GLY A 1 157 ? 2.239 -13.411 -7.279 1.00 96.62 157 GLY A CA 1
ATOM 1142 C C . GLY A 1 157 ? 2.774 -14.125 -6.028 1.00 96.62 157 GLY A C 1
ATOM 1143 O O . GLY A 1 157 ? 2.011 -14.416 -5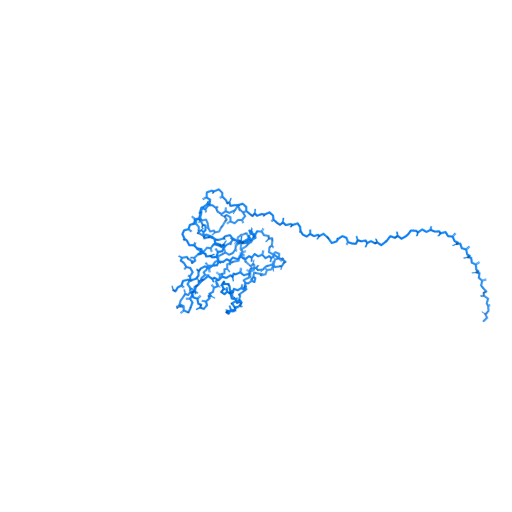.109 1.00 96.62 157 GLY A O 1
ATOM 1144 N N . ALA A 1 158 ? 4.081 -14.402 -5.997 1.00 97.00 158 ALA A N 1
ATOM 1145 C CA . ALA A 1 158 ? 4.777 -14.984 -4.841 1.00 97.00 158 ALA A CA 1
ATOM 1146 C C . ALA A 1 158 ? 5.397 -13.929 -3.899 1.00 97.00 158 ALA A C 1
ATOM 1148 O O . ALA A 1 158 ? 6.075 -14.275 -2.930 1.00 97.00 158 ALA A O 1
ATOM 1149 N N . HIS A 1 159 ? 5.210 -12.645 -4.200 1.00 98.31 159 HIS A N 1
ATOM 1150 C CA . HIS A 1 159 ? 5.803 -11.533 -3.473 1.00 98.31 159 HIS A CA 1
ATOM 1151 C C . HIS A 1 159 ? 4.844 -10.977 -2.425 1.00 98.31 159 HIS A C 1
ATOM 1153 O O . HIS A 1 159 ? 3.620 -11.072 -2.558 1.00 98.31 159 HIS A O 1
ATOM 1159 N N . HIS A 1 160 ? 5.420 -10.389 -1.379 1.00 98.50 160 HIS A N 1
ATOM 1160 C CA . HIS A 1 160 ? 4.669 -9.757 -0.308 1.00 98.50 160 HIS A CA 1
ATOM 1161 C C . HIS A 1 160 ? 5.421 -8.568 0.294 1.00 98.50 160 HIS A C 1
ATOM 1163 O O . HIS A 1 160 ? 6.645 -8.455 0.167 1.00 98.50 160 HIS A O 1
ATOM 1169 N N . ASP A 1 161 ? 4.663 -7.706 0.963 1.00 98.62 161 ASP A N 1
ATOM 1170 C CA . ASP A 1 161 ? 5.164 -6.688 1.883 1.00 98.62 161 ASP A CA 1
ATOM 1171 C C . ASP A 1 161 ? 4.090 -6.382 2.942 1.00 98.62 161 ASP A C 1
ATOM 1173 O O . ASP A 1 161 ? 2.918 -6.730 2.775 1.00 98.62 161 ASP A O 1
ATOM 1177 N N . THR A 1 162 ? 4.473 -5.724 4.027 1.00 98.38 162 THR A N 1
ATOM 1178 C CA . THR A 1 162 ? 3.585 -5.274 5.097 1.00 98.38 162 THR A CA 1
ATOM 1179 C C . THR A 1 162 ? 3.783 -3.792 5.388 1.00 98.38 162 THR A C 1
ATOM 1181 O O . THR A 1 162 ? 4.905 -3.311 5.535 1.00 98.38 162 THR A O 1
ATOM 1184 N N . VAL A 1 163 ? 2.679 -3.061 5.529 1.00 98.25 163 VAL A N 1
ATOM 1185 C CA . VAL A 1 163 ? 2.673 -1.621 5.825 1.00 98.25 163 VAL A CA 1
ATOM 1186 C C . VAL A 1 163 ? 1.682 -1.338 6.950 1.00 98.25 163 VAL A C 1
ATOM 1188 O O . VAL A 1 163 ? 0.548 -1.804 6.899 1.00 98.25 163 VAL A O 1
ATOM 1191 N N . ASP A 1 164 ? 2.065 -0.530 7.934 1.00 98.19 164 ASP A N 1
ATOM 1192 C CA . ASP A 1 164 ? 1.140 0.015 8.928 1.00 98.19 164 ASP A CA 1
ATOM 1193 C C . ASP A 1 164 ? 0.639 1.408 8.488 1.00 98.19 164 ASP A C 1
ATOM 1195 O O . ASP A 1 164 ? 1.415 2.322 8.207 1.00 98.19 164 ASP A O 1
ATOM 1199 N N . LEU A 1 165 ? -0.681 1.596 8.417 1.00 97.62 165 LEU A N 1
ATOM 1200 C CA . LEU A 1 165 ? -1.321 2.834 7.962 1.00 97.62 165 LEU A CA 1
ATOM 1201 C C . LEU A 1 165 ? -2.242 3.425 9.028 1.00 97.62 165 LEU A C 1
ATOM 1203 O O . LEU A 1 165 ? -3.100 2.746 9.595 1.00 97.62 165 LEU A O 1
ATOM 1207 N N . LEU A 1 166 ? -2.099 4.729 9.273 1.00 96.88 166 LEU A N 1
ATOM 1208 C CA . LEU A 1 166 ? -2.939 5.459 10.218 1.00 96.88 166 LEU A CA 1
ATOM 1209 C C . LEU A 1 166 ? -4.194 5.999 9.530 1.00 96.88 166 LEU A C 1
ATOM 1211 O O . LEU A 1 166 ? -4.106 6.923 8.722 1.00 96.88 166 LEU A O 1
ATOM 1215 N N . TYR A 1 167 ? -5.361 5.513 9.943 1.00 95.38 167 TYR A N 1
ATOM 1216 C CA . TYR A 1 167 ? -6.657 6.062 9.555 1.00 95.38 167 TYR A CA 1
ATOM 1217 C C . TYR A 1 167 ? -7.225 6.940 10.671 1.00 95.38 167 TYR A C 1
ATOM 1219 O O . TYR A 1 167 ? -7.286 6.541 11.836 1.00 95.38 167 TYR A O 1
ATOM 1227 N N . ARG A 1 168 ? -7.654 8.154 10.328 1.00 92.75 168 ARG A N 1
ATOM 1228 C CA . ARG A 1 168 ? -8.253 9.122 11.262 1.00 92.75 168 ARG A CA 1
ATOM 1229 C C . ARG A 1 168 ? -9.776 9.146 11.141 1.00 92.75 168 ARG A C 1
ATOM 1231 O O . ARG A 1 168 ? -10.327 8.568 10.215 1.00 92.75 168 ARG A O 1
ATOM 1238 N N . ARG A 1 169 ? -10.449 9.796 12.092 1.00 88.12 169 ARG A N 1
ATOM 1239 C CA . ARG A 1 169 ? -11.883 10.104 11.967 1.00 88.12 169 ARG A CA 1
ATOM 1240 C C . ARG A 1 169 ? -12.144 11.141 10.874 1.00 88.12 169 ARG A C 1
ATOM 1242 O O . ARG A 1 169 ? -11.228 11.949 10.583 1.00 88.12 169 ARG A O 1
#

Secondary structure (DSSP, 8-state):
------------------------PPPPPPPPPPPTT-EE-S--BTTB--EES---GGG-SSSTT--EEE-TTSSEEEEESSSSEE-S--SS---EEEEEESS--TTPPEEEEEEETT---S-EEEEE-S--TTTTEEEEE---SS-EEEEEEEEETTEEEEEEEEEE-

Radius of gyration: 25.56 Å; chains: 1; bounding box: 49×91×46 Å

Foldseek 3Di:
DDDDDDDDDDDDDDDDDDPPPDPPDPDQDDAQDADPPKDFDPDFDDPKTWIFDQGRPLPRPDDHRFIWIAFPSRQKIWGQPPPQAAAADDVDQQRKIKIAGNDDLVFWWKWKWKDAVPDPPDTDIDIFGQPDDDHRITTGGGHHHDFHWMWIWIDGDPDTTIGIHGHDD

pLDDT: mean 85.06, std 18.02, range [39.72, 98.75]

Sequence (169 aa):
MKRTTIVMACLVTAACTTPTGGTESPAPALPATPGSGTVEAQGGCGDTPVQAGGPPAWAAENAPGTRFVLGREGNALGYLFADPLRAGKATNPSNKILWYVRLPRDSQELRVAAHPRGAERPVVRATFPDGSGPGEIYPSATDVPEPGCWTFELTWGAHHDTVDLLYRR

=== Feature glossary ===
The record interleaves many kinds of information about one protein. Here is each kind framed as the question it answers.

Q: Are the domains correctly placed relative to each other?
A: Predicted aligned error is AlphaFold's pairwise confidence. Unlike pLDDT (per-residue), PAE is per-residue-pair and captures whether two parts of the structure are correctly placed relative to each other. Units are ångströms of expected positional error.

Q: Which residues are in helices, strands, or loops?
A: Eight-state secondary structure (DSSP): H is the canonical α-helix, G the tighter 3₁₀-helix, I the wider π-helix; E/B are β-structure, T and S are turns and bends, and '-' is everything else. DSSP derives these from the pattern of main-chain N–H···O=C hydrogen bonds, not from the sequence.

Q: What if only a Cα trace is available?
A: P-SEA three-state annotation labels each residue as helix, strand, or coil based purely on the geometry of the Cα trace. It serves as a fallback when the full backbone (and thus DSSP) is unavailable.

Q: What are the backbone torsion angles?
A: φ (phi) and ψ (psi) are the two rotatable backbone dihedrals per residue: φ is the C(i-1)–N–Cα–C torsion, ψ is the N–Cα–C–N(i+1) torsion, both in degrees on (−180°, 180°]. α-helical residues cluster near (−60°, −45°); β-strand residues near (−120°, +130°). A Ramachandran plot is simply a scatter of (φ, ψ) for every residue.

Q: What known structures does this most resemble?
A: Structural nearest neighbors (via Foldseek easy-search vs the PDB). Reported per hit: target PDB id, E-value, and alignment TM-score. A TM-score above ~0.5 is the conventional threshold for 'same fold'.

Q: What family and function is it annotated with?
A: Database cross-references. InterPro integrates a dozen domain/family signature databases into unified entries with residue-range hits. GO terms attach function/process/location labels with evidence codes. CATH codes position the fold in a four-level structural taxonomy. Organism is the NCBI-taxonomy species name.

Q: Which residues are buried vs exposed?
A: Solvent accessibility: the surface area of each residue that a 1.4 Å water probe can touch, in Å². When only backbone atoms are present the absolute values are lower than full-atom SASA (side chains contribute most of the area) and are flagged as backbone-only.

Q: What do the diagnostic plots show?
A: Three diagnostic plots accompany the record. The Cα contact map visualizes the tertiary structure as a 2D adjacency matrix (8 Å cutoff, sequence-local contacts suppressed). The Ramachandran plot shows the distribution of backbone (φ, ψ) torsions, with points in the α and β basins reflecting secondary structure content. The PAE plot shows AlphaFold's inter-residue confidence as a color matrix.

Q: What is the amino-acid chain?
A: The amino-acid sequence is the protein's primary structure: the linear order of residues from the N-terminus to the C-terminus, written in one-letter code. Everything else here — the 3D coordinates, the secondary structure, the domain annotations — is ultimately a consequence of this string.

Q: What do the rendered images show?
A: The six renders are orthographic views along the three Cartesian axes in both directions. Representation (cartoon, sticks, or surface) and color scheme (sequence-rainbow or by-chain) vary across proteins so the training set covers all the common visualization conventions.

Q: Where is each backbone atom in 3D?
A: The mmCIF table is the protein's shape written out atom by atom. For each backbone N, Cα, C, and carbonyl O, it records an (x, y, z) coordinate triple in Å plus the residue type, chain letter, and residue number.

Q: How mobile is each atom in the crystal?
A: For experimental (PDB) structures, the B-factor (temperature factor) quantifies the positional spread of each atom in the crystal — a combination of thermal vibration and static disorder — in units of Å². High B-factors mark flexible loops or poorly resolved regions; low B-factors mark the rigid, well-ordered core.

Q: How big and how compact is the whole molecule?
A: Three whole-structure scalars: the radius of gyration (RMS distance of Cα from centroid, in Å), the count of Cα–Cα contacts (pairs closer than 8 Å and separated by more than four residues in sequence — i.e. tertiary, not local, contacts), and the bounding-box dimensions. Together they distinguish compact globular folds from extended fibres or disordered chains.

Q: What does the local fold look like, residue by residue?
A: A 3Di character summarizes, for each residue, the relative orientation of the Cα frame of its nearest spatial neighbor. Because it encodes fold topology rather than chemistry, 3Di alignments detect remote structural similarity that sequence alignment misses.

Q: How confident is the AlphaFold model at each residue?
A: For AlphaFold models, the B-factor field carries pLDDT — the model's own estimate of local accuracy on a 0–100 scale. Regions with pLDDT<50 should be treated as essentially unmodeled; they often correspond to intrinsically disordered segments.